Protein AF-A0A5Y3W9L2-F1 (afdb_monomer_lite)

Organism: Salmonella diarizonae (NCBI:txid59204)

pLDDT: mean 90.01, std 10.66, range [50.09, 97.75]

Sequence (79 aa):
MKNKSARSKIEQFRRDFITLARDAGRSFATVADSMRIAGYFLNYLRDNGIKLRHTDSIKTRHIVGYLQFRKEQGISVRT

Foldseek 3Di:
DVVVVLVVLQVVQLVVQLVVQQVPQPDPVSSVVSSVVSVLLNVVCVVVVNGDRHPVPDDPVSVVVSVVVCVVVVDDPVD

Secondary structure (DSSP, 8-state):
-HHHHHHHHHHHHHHHHHHHHHHH-SSHHHHHHHHHHHHHHHHHHHHTT---SSGGG--HHHHHHHHHHHHHTT--TT-

Radius of gyration: 13.75 Å; chains: 1; bounding box: 29×19×45 Å

Structure (mmCIF, N/CA/C/O backbone):
data_AF-A0A5Y3W9L2-F1
#
_entry.id   AF-A0A5Y3W9L2-F1
#
loop_
_atom_site.group_PDB
_atom_site.id
_atom_site.type_symbol
_atom_site.label_atom_id
_atom_site.label_alt_id
_atom_site.label_comp_id
_atom_site.label_asym_id
_atom_site.label_entity_id
_atom_site.label_seq_id
_atom_site.pdbx_PDB_ins_code
_atom_site.Cartn_x
_atom_site.Cartn_y
_atom_site.Cartn_z
_atom_site.occupancy
_atom_site.B_iso_or_equiv
_atom_site.auth_seq_id
_atom_site.auth_comp_id
_atom_site.auth_asym_id
_atom_site.auth_atom_id
_atom_site.pdbx_PDB_model_num
ATOM 1 N N . MET A 1 1 ? 1.238 7.856 29.069 1.00 50.09 1 MET A N 1
ATOM 2 C CA . MET A 1 1 ? 2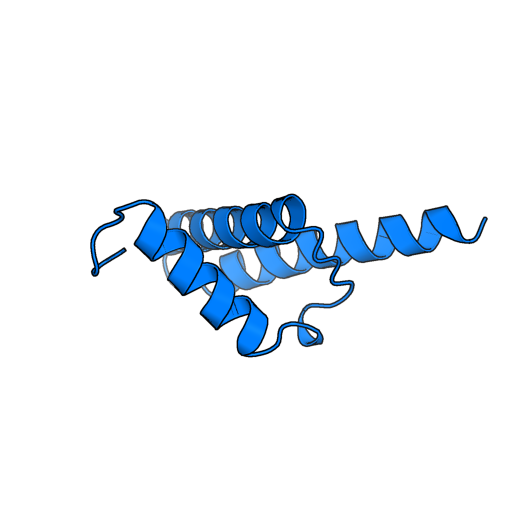.190 7.013 28.293 1.00 50.09 1 MET A CA 1
ATOM 3 C C . MET A 1 1 ? 1.548 6.084 27.242 1.00 50.09 1 MET A C 1
ATOM 5 O O . MET A 1 1 ? 2.2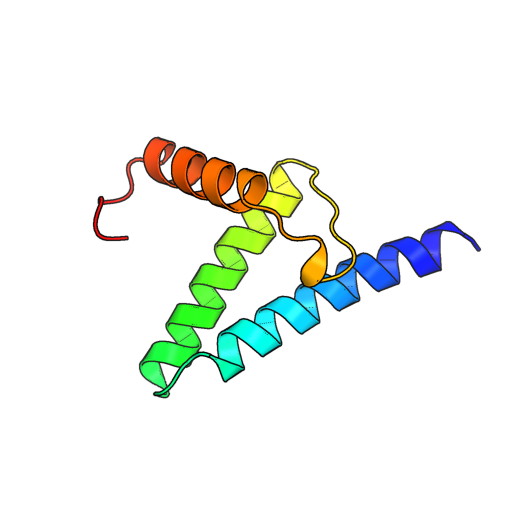33 5.748 26.283 1.00 50.09 1 MET A O 1
ATOM 9 N N . LYS A 1 2 ? 0.254 5.712 27.326 1.00 51.88 2 LYS A N 1
ATOM 10 C CA . LYS A 1 2 ? -0.399 4.761 26.387 1.00 51.88 2 LYS A CA 1
ATOM 11 C C . LYS A 1 2 ? -0.404 5.184 24.897 1.00 51.88 2 LYS A C 1
ATOM 13 O O . LYS A 1 2 ? -0.233 4.338 24.023 1.00 51.88 2 LYS A O 1
ATOM 18 N N . ASN A 1 3 ? -0.504 6.481 24.589 1.00 60.06 3 ASN A N 1
ATOM 19 C CA . ASN A 1 3 ? -0.615 6.959 23.196 1.00 60.06 3 ASN A CA 1
ATOM 20 C C . ASN A 1 3 ? 0.703 6.929 22.403 1.00 60.06 3 ASN A C 1
ATOM 22 O O . ASN A 1 3 ? 0.679 6.807 21.178 1.00 60.06 3 ASN A O 1
ATOM 26 N N . LYS A 1 4 ? 1.858 6.995 23.082 1.00 64.56 4 LYS A N 1
ATOM 27 C CA . LYS A 1 4 ? 3.178 7.030 22.426 1.00 64.56 4 LYS A CA 1
ATOM 28 C C . LYS A 1 4 ? 3.514 5.676 21.785 1.00 64.56 4 LYS A C 1
ATOM 30 O O . LYS A 1 4 ? 3.952 5.631 20.641 1.00 64.56 4 LYS A O 1
ATOM 35 N N . SER A 1 5 ? 3.197 4.577 22.479 1.00 71.56 5 SER A N 1
ATOM 36 C CA . SER A 1 5 ? 3.361 3.207 21.966 1.00 71.56 5 SER A CA 1
ATOM 37 C C . SER A 1 5 ? 2.446 2.926 20.769 1.00 71.56 5 SER A C 1
ATOM 39 O O . SER A 1 5 ? 2.879 2.359 19.769 1.00 71.56 5 SER A O 1
ATOM 41 N N . ALA A 1 6 ? 1.191 3.388 20.817 1.00 70.38 6 ALA A N 1
ATOM 42 C CA . ALA A 1 6 ? 0.250 3.190 19.719 1.00 70.38 6 ALA A CA 1
ATOM 43 C C . ALA A 1 6 ? 0.667 3.919 18.433 1.00 70.38 6 ALA A C 1
ATOM 45 O O . ALA A 1 6 ? 0.624 3.317 17.363 1.00 70.38 6 ALA A O 1
ATOM 46 N N . ARG A 1 7 ? 1.108 5.180 18.546 1.00 75.19 7 ARG A N 1
ATOM 47 C CA . ARG A 1 7 ? 1.661 5.943 17.418 1.00 75.19 7 ARG A CA 1
ATOM 48 C C . ARG A 1 7 ? 2.922 5.275 16.863 1.00 75.19 7 ARG A C 1
ATOM 50 O O . ARG A 1 7 ? 3.051 5.162 15.653 1.00 75.19 7 ARG A O 1
ATOM 57 N N . SER A 1 8 ? 3.787 4.759 17.739 1.00 86.88 8 SER A N 1
ATOM 58 C CA . SER A 1 8 ? 4.997 4.027 17.340 1.00 86.88 8 SER A CA 1
ATOM 59 C C . SER A 1 8 ? 4.687 2.807 16.468 1.00 86.88 8 SER A C 1
ATOM 61 O O . SER A 1 8 ? 5.292 2.640 15.415 1.00 86.88 8 SER A O 1
ATOM 63 N N . LYS A 1 9 ? 3.683 2.000 16.840 1.00 91.19 9 LYS A N 1
ATOM 64 C CA . LYS A 1 9 ? 3.291 0.815 16.055 1.00 91.19 9 LYS A CA 1
ATOM 65 C C . LYS A 1 9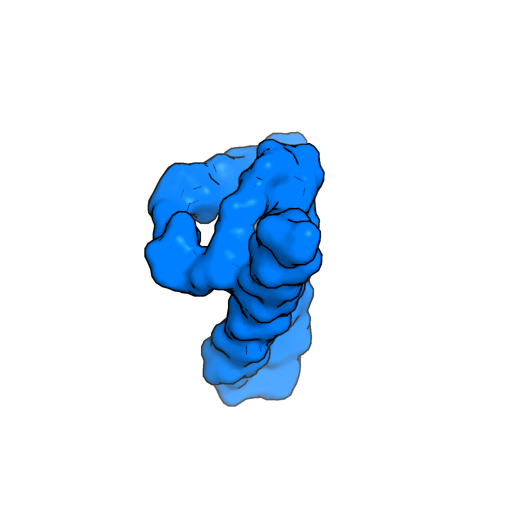 ? 2.741 1.160 14.668 1.00 91.19 9 LYS A C 1
ATOM 67 O O . LYS A 1 9 ? 2.978 0.426 13.721 1.00 91.19 9 LYS A O 1
ATOM 72 N N . ILE A 1 10 ? 2.024 2.277 14.535 1.00 92.19 10 ILE A N 1
ATOM 73 C CA . ILE A 1 10 ? 1.538 2.746 13.226 1.00 92.19 10 ILE A CA 1
ATOM 74 C C . ILE A 1 10 ? 2.721 3.150 12.338 1.00 92.19 10 ILE A C 1
ATOM 76 O O . ILE A 1 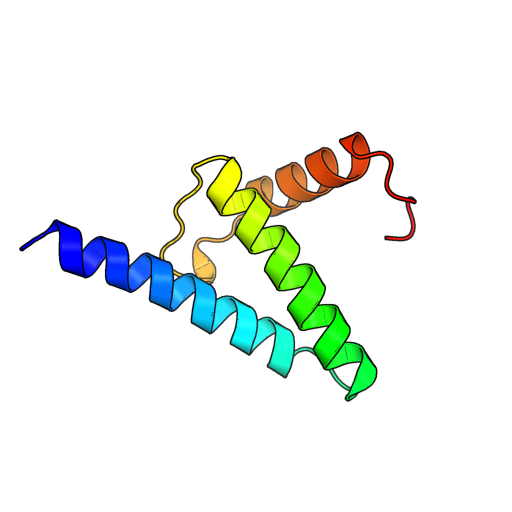10 ? 2.772 2.778 11.170 1.00 92.19 10 ILE A O 1
ATOM 80 N N . GLU A 1 11 ? 3.695 3.875 12.889 1.00 93.00 11 GLU A N 1
ATOM 81 C CA . GLU A 1 11 ? 4.900 4.252 12.140 1.00 93.00 11 GLU A CA 1
ATOM 82 C C . GLU A 1 11 ? 5.776 3.043 11.791 1.00 93.00 11 GLU A C 1
ATOM 84 O O . GLU A 1 11 ? 6.375 3.008 10.717 1.00 93.00 11 GLU A O 1
ATOM 89 N N . GLN A 1 12 ? 5.836 2.043 12.672 1.00 94.94 12 GLN A N 1
ATOM 90 C CA . GLN A 1 12 ? 6.508 0.775 12.400 1.00 94.94 12 GLN A CA 1
ATOM 91 C C . GLN A 1 12 ? 5.841 0.045 11.233 1.00 94.94 12 GLN A C 1
ATOM 93 O O . GLN A 1 12 ? 6.511 -0.229 10.247 1.00 94.94 12 GLN A O 1
ATOM 98 N N . PHE A 1 13 ? 4.515 -0.116 11.262 1.00 96.19 13 PHE A N 1
ATOM 99 C CA . PHE A 1 13 ? 3.760 -0.678 10.140 1.00 96.19 13 PHE A CA 1
ATOM 100 C C . PHE A 1 13 ? 4.066 0.010 8.803 1.00 96.19 13 PHE A C 1
ATOM 102 O O . PHE A 1 13 ? 4.294 -0.667 7.805 1.00 96.19 13 PHE A O 1
ATOM 109 N N . ARG A 1 14 ? 4.086 1.349 8.768 1.00 96.06 14 ARG A N 1
ATOM 110 C CA . ARG A 1 14 ? 4.376 2.098 7.534 1.00 96.06 14 ARG A CA 1
ATOM 111 C C . ARG A 1 14 ? 5.770 1.784 6.997 1.00 96.06 14 ARG A C 1
ATOM 113 O O . ARG A 1 14 ? 5.922 1.607 5.792 1.00 96.06 14 ARG A O 1
ATOM 120 N N . ARG A 1 15 ? 6.772 1.730 7.879 1.00 96.06 15 ARG A N 1
ATOM 121 C CA . ARG A 1 15 ? 8.148 1.377 7.507 1.00 96.06 15 ARG A CA 1
ATOM 122 C C . ARG A 1 15 ? 8.230 -0.056 7.001 1.00 96.06 15 ARG A C 1
ATOM 124 O O . ARG A 1 15 ? 8.733 -0.264 5.904 1.00 96.06 15 ARG A O 1
ATOM 131 N N . ASP A 1 16 ? 7.678 -1.002 7.752 1.00 96.62 16 ASP A N 1
ATOM 132 C CA . ASP A 1 16 ? 7.701 -2.425 7.412 1.00 96.62 16 ASP A CA 1
ATOM 133 C C . ASP A 1 16 ? 7.033 -2.673 6.055 1.00 96.62 16 ASP A C 1
ATOM 135 O O . ASP A 1 16 ? 7.566 -3.392 5.216 1.00 96.62 16 ASP A O 1
ATOM 139 N N . PHE A 1 17 ? 5.910 -2.002 5.786 1.00 96.62 17 PHE A N 1
ATOM 140 C CA . PHE A 1 17 ? 5.206 -2.120 4.512 1.00 96.62 17 PHE A CA 1
ATOM 141 C C . PHE A 1 17 ? 6.030 -1.607 3.317 1.00 96.62 17 PHE A C 1
ATOM 143 O O . PHE A 1 17 ? 6.045 -2.242 2.264 1.00 96.62 17 PHE A O 1
ATOM 150 N N . ILE A 1 18 ? 6.752 -0.490 3.471 1.00 96.50 18 ILE A N 1
ATOM 151 C CA . ILE A 1 18 ? 7.663 0.012 2.429 1.00 96.50 18 ILE A CA 1
ATOM 152 C C . ILE A 1 18 ? 8.852 -0.933 2.232 1.00 96.50 18 ILE A C 1
ATOM 154 O O . ILE A 1 18 ? 9.251 -1.165 1.092 1.00 96.50 18 ILE A O 1
ATOM 158 N N . THR A 1 19 ? 9.393 -1.502 3.311 1.00 95.56 19 THR A N 1
ATOM 159 C CA . THR A 1 19 ? 10.467 -2.503 3.237 1.00 95.56 19 THR A CA 1
ATOM 160 C C . THR A 1 19 ? 10.013 -3.732 2.454 1.00 95.56 19 THR A C 1
ATOM 162 O O . THR A 1 19 ? 10.692 -4.122 1.511 1.00 95.56 19 THR A O 1
ATOM 165 N N . LEU A 1 20 ? 8.823 -4.270 2.745 1.00 94.50 20 LEU A N 1
ATOM 166 C CA . LEU A 1 20 ? 8.253 -5.385 1.982 1.00 94.50 20 LEU A CA 1
ATOM 167 C C . LEU A 1 20 ? 8.082 -5.041 0.497 1.00 94.50 20 LEU A C 1
ATOM 169 O O . LEU A 1 20 ? 8.392 -5.860 -0.362 1.00 94.50 20 LEU A O 1
ATOM 173 N N . ALA A 1 21 ? 7.621 -3.829 0.178 1.00 94.00 21 ALA A N 1
ATOM 174 C CA . ALA A 1 21 ? 7.463 -3.392 -1.208 1.00 94.00 21 ALA A CA 1
ATOM 175 C C . ALA A 1 21 ? 8.804 -3.264 -1.944 1.00 94.00 21 ALA A C 1
ATOM 177 O O . ALA A 1 21 ? 8.895 -3.596 -3.126 1.00 94.00 21 ALA A O 1
ATOM 178 N N . ARG A 1 22 ? 9.847 -2.800 -1.249 1.00 93.38 22 ARG A N 1
ATOM 179 C CA . ARG A 1 22 ? 11.209 -2.746 -1.783 1.00 93.38 22 ARG A CA 1
ATOM 180 C C . ARG A 1 22 ? 11.739 -4.153 -2.051 1.00 93.38 22 ARG A C 1
ATOM 182 O O . ARG A 1 22 ? 12.227 -4.409 -3.145 1.00 93.38 22 ARG A O 1
ATOM 189 N N . ASP A 1 23 ? 11.609 -5.046 -1.076 1.00 90.88 23 ASP A N 1
ATOM 190 C CA . ASP A 1 23 ? 12.166 -6.400 -1.130 1.00 90.88 23 ASP A CA 1
ATOM 191 C C . ASP A 1 23 ? 11.400 -7.303 -2.124 1.00 90.88 23 ASP A C 1
ATOM 193 O O . ASP A 1 23 ? 11.958 -8.257 -2.662 1.00 90.88 23 ASP A O 1
ATOM 197 N N . ALA A 1 24 ? 10.138 -6.977 -2.431 1.00 88.00 24 ALA A N 1
ATOM 198 C CA . ALA A 1 24 ? 9.354 -7.631 -3.481 1.00 88.00 24 ALA A CA 1
ATOM 199 C C . ALA A 1 24 ? 9.766 -7.222 -4.913 1.00 88.00 24 ALA A C 1
ATOM 201 O O . ALA A 1 24 ? 9.497 -7.958 -5.868 1.00 88.00 24 ALA A O 1
ATOM 202 N N . GLY A 1 25 ? 10.400 -6.057 -5.090 1.00 82.31 25 GLY A N 1
ATOM 203 C CA . GLY A 1 25 ? 10.862 -5.584 -6.394 1.00 82.31 25 GLY A CA 1
ATOM 204 C C . GLY A 1 25 ? 12.071 -6.388 -6.880 1.00 82.31 25 GLY A C 1
ATOM 205 O O . GLY A 1 25 ? 13.128 -6.361 -6.261 1.00 82.31 25 GLY A O 1
ATOM 206 N N . ARG A 1 26 ? 11.944 -7.095 -8.011 1.00 72.31 26 ARG A N 1
ATOM 207 C CA . ARG A 1 26 ? 13.011 -7.988 -8.517 1.00 72.31 26 ARG A CA 1
ATOM 208 C C . ARG A 1 26 ? 14.143 -7.274 -9.271 1.00 72.31 26 ARG A C 1
ATOM 210 O O . ARG A 1 26 ? 15.234 -7.814 -9.389 1.00 72.31 26 ARG A O 1
ATOM 217 N N . SER A 1 27 ? 13.882 -6.085 -9.809 1.00 76.88 27 SER A N 1
ATOM 218 C CA . SER A 1 27 ? 14.824 -5.231 -10.554 1.00 76.88 27 SER A CA 1
ATOM 219 C C . SER A 1 27 ? 14.770 -3.794 -10.035 1.00 76.88 27 SER A C 1
ATOM 221 O O . SER A 1 27 ? 13.721 -3.350 -9.569 1.00 76.88 27 SER A O 1
ATOM 223 N N . PHE A 1 28 ? 15.863 -3.037 -10.158 1.00 68.06 28 PHE A N 1
ATOM 224 C CA . PHE A 1 28 ? 15.981 -1.669 -9.636 1.00 68.06 28 PHE A CA 1
ATOM 225 C C . PHE A 1 28 ? 14.828 -0.746 -10.079 1.00 68.06 28 PHE A C 1
ATOM 227 O O . PHE A 1 28 ? 14.242 -0.048 -9.252 1.00 68.06 28 PHE A O 1
ATOM 234 N N . ALA A 1 29 ? 14.431 -0.809 -11.357 1.00 70.25 29 ALA A N 1
ATOM 235 C CA . ALA A 1 29 ? 13.286 -0.050 -11.875 1.00 70.25 29 ALA A CA 1
ATOM 236 C C . ALA A 1 29 ? 11.963 -0.474 -11.206 1.00 70.25 29 ALA A C 1
ATOM 238 O O . ALA A 1 29 ? 11.148 0.360 -10.820 1.00 70.25 29 ALA A O 1
ATOM 239 N N . THR A 1 30 ? 11.786 -1.777 -10.972 1.00 83.62 30 THR A N 1
ATOM 240 C CA . THR A 1 30 ? 10.581 -2.327 -10.330 1.00 83.62 30 THR A CA 1
ATOM 241 C C . THR A 1 30 ? 10.529 -2.078 -8.819 1.00 83.62 30 THR A C 1
ATOM 243 O O . THR A 1 30 ? 9.439 -2.037 -8.254 1.00 83.62 30 THR A O 1
ATOM 246 N N . VAL A 1 31 ? 11.677 -1.871 -8.160 1.00 91.50 31 VAL A N 1
ATOM 247 C CA . VAL A 1 31 ? 11.758 -1.518 -6.732 1.00 91.50 31 VAL A CA 1
ATOM 248 C C . VAL A 1 31 ? 11.173 -0.128 -6.502 1.00 91.50 31 VAL A C 1
ATOM 250 O O . VAL A 1 31 ? 10.290 0.038 -5.661 1.00 91.50 31 VAL A O 1
ATOM 253 N N . ALA A 1 32 ? 11.617 0.862 -7.283 1.00 90.94 32 ALA A N 1
ATOM 254 C CA . ALA A 1 32 ? 11.124 2.233 -7.170 1.00 90.94 32 ALA A CA 1
ATOM 255 C C . ALA A 1 32 ? 9.609 2.314 -7.417 1.00 90.94 32 ALA A C 1
ATOM 257 O O . ALA A 1 32 ? 8.889 2.979 -6.669 1.00 90.94 32 ALA A O 1
ATOM 258 N N . ASP A 1 33 ? 9.115 1.593 -8.425 1.00 90.44 33 ASP A N 1
ATOM 259 C CA . ASP A 1 33 ? 7.688 1.541 -8.741 1.00 90.44 33 ASP A CA 1
ATOM 260 C C . ASP A 1 33 ? 6.873 0.852 -7.640 1.00 90.44 33 ASP A C 1
ATOM 262 O O . ASP A 1 33 ? 5.852 1.392 -7.207 1.00 90.44 33 ASP A O 1
ATOM 266 N N . SER A 1 34 ? 7.351 -0.279 -7.115 1.00 91.75 34 SER A N 1
ATOM 267 C CA . SER A 1 34 ? 6.684 -1.005 -6.025 1.00 91.75 34 SER A CA 1
ATOM 268 C C . SER A 1 34 ? 6.593 -0.159 -4.754 1.00 91.75 34 SER A C 1
ATOM 270 O O . SER A 1 34 ? 5.528 -0.060 -4.141 1.00 91.75 34 SER A O 1
ATOM 272 N N . MET A 1 35 ? 7.677 0.531 -4.388 1.00 94.88 35 MET A N 1
ATOM 273 C CA . MET A 1 35 ? 7.687 1.457 -3.252 1.00 94.88 35 MET A CA 1
ATOM 274 C C . MET A 1 35 ? 6.733 2.641 -3.466 1.00 94.88 35 MET A C 1
ATOM 276 O O . MET A 1 35 ? 6.062 3.068 -2.523 1.00 94.88 35 MET A O 1
ATOM 280 N N . ARG A 1 36 ? 6.625 3.159 -4.698 1.00 94.31 36 ARG A N 1
ATOM 281 C CA . ARG A 1 36 ? 5.689 4.244 -5.033 1.00 94.31 36 ARG A CA 1
ATOM 282 C C . ARG A 1 36 ? 4.235 3.800 -4.877 1.00 94.31 36 ARG A C 1
ATOM 284 O O . ARG A 1 36 ? 3.454 4.502 -4.235 1.00 94.31 36 ARG A O 1
ATOM 291 N N . ILE A 1 37 ? 3.891 2.621 -5.398 1.00 93.50 37 ILE A N 1
ATOM 292 C CA . ILE A 1 37 ? 2.557 2.018 -5.249 1.00 93.50 37 ILE A CA 1
ATOM 293 C C . ILE A 1 37 ? 2.233 1.793 -3.769 1.00 93.50 37 ILE A C 1
ATOM 295 O O . ILE A 1 37 ? 1.143 2.142 -3.312 1.00 93.50 37 ILE A O 1
ATOM 299 N N . ALA A 1 38 ? 3.193 1.288 -2.992 1.00 96.12 38 ALA A N 1
ATOM 300 C CA . ALA A 1 38 ? 3.029 1.125 -1.554 1.00 96.12 38 ALA A CA 1
ATOM 301 C C . ALA A 1 38 ? 2.778 2.467 -0.844 1.00 96.12 38 ALA A C 1
ATOM 303 O O . ALA A 1 38 ? 1.912 2.556 0.028 1.00 96.12 38 ALA A O 1
ATOM 304 N N . GLY A 1 39 ? 3.464 3.534 -1.262 1.00 97.06 39 GLY A N 1
ATOM 305 C CA . GLY A 1 39 ? 3.211 4.896 -0.796 1.00 97.06 39 GLY A CA 1
ATOM 306 C C . GLY A 1 39 ? 1.776 5.366 -1.059 1.00 97.06 39 GLY A C 1
ATOM 307 O O . GLY A 1 39 ? 1.137 5.909 -0.156 1.00 97.06 39 GLY A O 1
ATOM 308 N N . TYR A 1 40 ? 1.235 5.109 -2.255 1.00 96.56 40 TYR A N 1
ATOM 309 C CA . TYR A 1 40 ? -0.161 5.431 -2.577 1.00 96.56 40 TYR A CA 1
ATOM 310 C C . TYR A 1 40 ? -1.149 4.687 -1.679 1.00 96.56 40 TYR A C 1
ATOM 312 O O . TYR A 1 40 ? -2.080 5.300 -1.155 1.00 96.56 40 TYR A O 1
ATOM 320 N N . PHE A 1 41 ? -0.916 3.398 -1.433 1.00 97.56 41 PHE A N 1
ATOM 321 C CA . PHE A 1 41 ? -1.752 2.615 -0.527 1.00 97.56 41 PHE A CA 1
ATOM 322 C C . PHE A 1 41 ? -1.700 3.140 0.917 1.00 97.56 41 PHE A C 1
ATOM 324 O O . PHE A 1 41 ? -2.738 3.307 1.555 1.00 97.56 41 PHE A O 1
ATOM 331 N N . LEU A 1 42 ? -0.512 3.471 1.435 1.00 97.75 42 LEU A N 1
ATOM 332 C CA . LEU A 1 42 ? -0.372 4.033 2.784 1.00 97.75 42 LEU A CA 1
ATOM 333 C C . LEU A 1 42 ? -1.059 5.398 2.929 1.00 97.75 42 LEU A C 1
ATOM 335 O O . LEU A 1 42 ? -1.624 5.687 3.987 1.00 97.75 42 LEU A O 1
ATOM 339 N N . ASN A 1 43 ? -1.024 6.228 1.884 1.00 97.44 43 ASN A N 1
ATOM 340 C CA . ASN A 1 43 ? -1.757 7.491 1.859 1.00 97.44 43 ASN A CA 1
ATOM 341 C C . ASN A 1 43 ? -3.267 7.245 1.875 1.00 97.44 43 ASN A C 1
ATOM 343 O O . ASN A 1 43 ? -3.943 7.806 2.730 1.00 97.44 43 ASN A O 1
ATOM 347 N N . TYR A 1 44 ? -3.772 6.322 1.049 1.00 97.75 44 TYR A N 1
ATOM 348 C CA . TYR A 1 44 ? -5.179 5.914 1.079 1.00 97.75 44 TYR A CA 1
ATOM 349 C C . TYR A 1 44 ? -5.628 5.482 2.482 1.00 97.75 44 TYR A C 1
ATOM 351 O O . TYR A 1 44 ? -6.649 5.964 2.975 1.00 97.75 44 TYR A O 1
ATOM 359 N N . LEU A 1 45 ? -4.854 4.623 3.160 1.00 97.75 45 LEU A N 1
ATOM 360 C CA . LEU A 1 45 ? -5.179 4.190 4.521 1.00 97.75 45 LEU A CA 1
ATOM 361 C C . LEU A 1 45 ? -5.247 5.377 5.490 1.00 97.75 45 LEU A C 1
ATOM 363 O O . LEU A 1 45 ? -6.203 5.487 6.257 1.00 97.75 45 LEU A O 1
ATOM 367 N N . ARG A 1 46 ? -4.251 6.272 5.446 1.00 96.31 46 ARG A N 1
ATOM 368 C CA . ARG A 1 46 ? -4.199 7.469 6.298 1.00 96.31 46 ARG A CA 1
ATOM 369 C C . ARG A 1 46 ? -5.409 8.370 6.062 1.00 96.31 46 ARG A C 1
ATOM 371 O O . ARG A 1 46 ? -6.045 8.776 7.033 1.00 96.31 46 ARG A O 1
ATOM 378 N N . ASP A 1 47 ? -5.701 8.667 4.803 1.00 97.00 47 ASP A N 1
ATOM 379 C CA . ASP A 1 47 ? -6.709 9.649 4.404 1.00 97.00 47 ASP A CA 1
ATOM 380 C C . ASP A 1 47 ? -8.132 9.139 4.703 1.00 97.00 47 ASP A C 1
ATOM 382 O O . ASP A 1 47 ? -9.016 9.925 5.024 1.00 97.00 47 ASP A O 1
ATOM 386 N N . ASN A 1 48 ? -8.326 7.815 4.739 1.00 96.62 48 ASN A N 1
ATOM 387 C CA . ASN A 1 48 ? -9.573 7.163 5.161 1.00 96.62 48 ASN A CA 1
ATOM 388 C C . ASN A 1 48 ? -9.617 6.827 6.668 1.00 96.62 48 ASN A C 1
ATOM 390 O O . ASN A 1 48 ? -10.492 6.090 7.124 1.00 96.62 48 ASN A O 1
ATOM 394 N N . GLY A 1 49 ? -8.658 7.309 7.467 1.00 96.12 49 GLY A N 1
ATOM 395 C CA . GLY A 1 49 ? -8.623 7.082 8.917 1.00 96.12 49 GLY A CA 1
ATOM 396 C C . GLY A 1 49 ? -8.328 5.636 9.343 1.00 96.12 49 GLY A C 1
ATOM 397 O O . GLY A 1 49 ? -8.482 5.294 10.520 1.00 96.12 49 GLY A O 1
ATOM 398 N N . ILE A 1 50 ? -7.867 4.784 8.424 1.00 96.25 50 ILE A N 1
ATOM 399 C CA . ILE A 1 50 ? -7.558 3.375 8.670 1.00 96.25 50 ILE A CA 1
ATOM 400 C C . ILE A 1 50 ? -6.173 3.268 9.316 1.00 96.25 50 ILE A C 1
ATOM 402 O O . ILE A 1 50 ? -5.140 3.546 8.708 1.00 96.25 50 ILE A O 1
ATOM 406 N N . LYS A 1 51 ? -6.144 2.826 10.575 1.00 94.44 51 LYS A N 1
ATOM 407 C CA . LYS A 1 51 ? -4.916 2.715 11.376 1.00 94.44 51 LYS A CA 1
ATOM 408 C C . LYS A 1 51 ? -4.544 1.252 11.589 1.00 94.44 51 LYS A C 1
ATOM 410 O O . LYS A 1 51 ? -5.029 0.616 12.525 1.00 94.44 51 LYS A O 1
ATOM 415 N N . LEU A 1 52 ? -3.666 0.734 10.735 1.00 95.12 52 LEU A N 1
ATOM 416 C CA . LEU A 1 52 ? -3.060 -0.587 10.906 1.00 95.12 52 LEU A CA 1
ATOM 417 C C . LEU A 1 52 ? -1.775 -0.487 11.736 1.00 95.12 52 LEU A C 1
ATOM 419 O O . LEU A 1 52 ? -1.137 0.564 11.802 1.00 95.12 52 LEU A O 1
ATOM 423 N N . ARG A 1 53 ? -1.439 -1.578 12.427 1.00 93.94 53 ARG A N 1
ATOM 424 C CA . ARG A 1 53 ? -0.290 -1.650 13.349 1.00 93.94 53 ARG A CA 1
ATOM 425 C C . ARG A 1 53 ? 0.745 -2.693 12.947 1.00 93.94 53 ARG A C 1
ATOM 427 O O . ARG A 1 53 ? 1.866 -2.619 13.426 1.00 93.94 53 ARG A O 1
ATOM 434 N N . HIS A 1 54 ? 0.353 -3.635 12.094 1.00 94.12 54 HIS A N 1
ATOM 435 C CA . HIS A 1 54 ? 1.176 -4.722 11.579 1.00 94.12 54 HIS A CA 1
ATOM 436 C C . HIS A 1 54 ? 0.726 -5.036 10.151 1.00 94.12 54 HIS A C 1
ATOM 438 O O . HIS A 1 54 ? -0.440 -4.815 9.807 1.00 94.12 54 HIS A O 1
ATOM 444 N N . THR A 1 55 ? 1.635 -5.545 9.327 1.00 93.56 55 THR A N 1
ATOM 445 C CA . THR A 1 55 ? 1.378 -5.907 7.923 1.00 93.56 55 THR A CA 1
ATOM 446 C C . THR A 1 55 ? 0.311 -6.992 7.806 1.00 93.56 55 THR A C 1
ATOM 448 O O . THR A 1 55 ? -0.582 -6.881 6.972 1.00 93.56 55 THR A O 1
ATOM 451 N N . ASP A 1 56 ? 0.289 -7.937 8.744 1.00 94.75 56 ASP A N 1
ATOM 452 C CA . ASP A 1 56 ? -0.691 -9.035 8.800 1.00 94.75 56 ASP A CA 1
ATOM 453 C C . ASP A 1 56 ? -2.114 -8.557 9.137 1.00 94.75 56 ASP A C 1
ATOM 455 O O . ASP A 1 56 ? -3.087 -9.298 9.035 1.00 94.75 56 ASP A O 1
ATOM 459 N N . SER A 1 57 ? -2.263 -7.293 9.550 1.00 95.44 57 SER A N 1
ATOM 460 C CA . SER A 1 57 ? -3.578 -6.676 9.755 1.00 95.44 57 SER A CA 1
ATOM 461 C C . SER A 1 57 ? -4.228 -6.211 8.448 1.00 95.44 57 SER A C 1
ATOM 463 O O . SER A 1 57 ? -5.388 -5.786 8.468 1.00 95.44 57 SER A O 1
ATOM 465 N N . ILE A 1 58 ? -3.508 -6.257 7.322 1.00 96.50 58 ILE A N 1
ATOM 466 C CA . ILE A 1 58 ? -4.075 -5.998 6.000 1.00 96.50 58 ILE A CA 1
ATOM 467 C C . ILE A 1 58 ? -5.045 -7.136 5.659 1.00 96.50 58 ILE A C 1
ATOM 469 O O . ILE A 1 58 ? -4.755 -8.316 5.804 1.00 96.50 58 ILE A O 1
ATOM 473 N N . LYS A 1 59 ? -6.234 -6.758 5.200 1.00 96.69 59 LYS A N 1
ATOM 474 C CA . LYS A 1 59 ? -7.348 -7.644 4.858 1.00 96.69 59 LYS A CA 1
ATOM 475 C C . LYS A 1 59 ? -7.806 -7.308 3.453 1.00 96.69 59 LYS A C 1
ATOM 477 O O . LYS A 1 59 ? -7.676 -6.159 3.031 1.00 96.69 59 LYS A O 1
ATOM 482 N N . THR A 1 60 ? -8.454 -8.258 2.789 1.00 97.31 60 THR A N 1
ATOM 483 C CA . THR A 1 60 ? -8.988 -8.100 1.428 1.00 97.31 60 THR A CA 1
ATOM 484 C C . THR A 1 60 ? -9.793 -6.813 1.256 1.00 97.31 60 THR A C 1
ATOM 486 O O . THR A 1 60 ? -9.560 -6.072 0.309 1.00 97.31 60 THR A O 1
ATOM 489 N N . ARG A 1 61 ? -10.651 -6.463 2.226 1.00 97.31 61 ARG A N 1
ATOM 490 C CA . ARG A 1 61 ? -11.440 -5.215 2.212 1.00 97.31 61 ARG A CA 1
ATOM 491 C C . ARG A 1 61 ? -10.597 -3.938 2.058 1.00 97.31 61 ARG A C 1
ATOM 493 O O . ARG A 1 61 ? -11.061 -2.980 1.458 1.00 97.31 61 ARG A O 1
ATOM 500 N N . HIS A 1 62 ? -9.379 -3.913 2.605 1.00 97.56 62 HIS A N 1
ATOM 501 C CA . HIS A 1 62 ? -8.491 -2.749 2.536 1.00 97.56 62 HIS A CA 1
ATOM 502 C C . HIS A 1 62 ? -7.926 -2.583 1.125 1.00 97.56 62 HIS A C 1
ATOM 504 O O . HIS A 1 62 ? -7.824 -1.464 0.636 1.00 97.56 62 HIS A O 1
ATOM 510 N N . ILE A 1 63 ? -7.624 -3.699 0.459 1.00 96.25 63 ILE A N 1
ATOM 511 C CA . ILE A 1 63 ? -7.164 -3.711 -0.930 1.00 96.25 63 ILE A CA 1
ATOM 512 C C . ILE A 1 63 ? -8.316 -3.392 -1.884 1.00 96.25 63 ILE A C 1
ATOM 514 O O . ILE A 1 63 ? -8.172 -2.526 -2.736 1.00 96.25 63 ILE A O 1
ATOM 518 N N . VAL A 1 64 ? -9.479 -4.027 -1.709 1.00 97.12 64 VAL A N 1
ATOM 519 C CA . VAL A 1 64 ? -10.669 -3.769 -2.537 1.00 97.12 64 VAL A CA 1
ATOM 520 C C . VAL A 1 64 ? -11.082 -2.299 -2.457 1.00 97.12 64 VAL A C 1
ATOM 522 O O . VAL A 1 64 ? -11.275 -1.672 -3.495 1.00 97.12 64 VAL A O 1
ATOM 525 N N . GLY A 1 65 ? -11.135 -1.730 -1.249 1.00 97.69 65 GLY A N 1
ATOM 526 C CA . GLY A 1 65 ? -11.436 -0.311 -1.066 1.00 97.69 65 GLY A CA 1
ATOM 527 C C . GLY A 1 65 ? -10.401 0.608 -1.722 1.00 97.69 65 GLY A C 1
ATOM 528 O O . GLY A 1 65 ? -10.775 1.592 -2.353 1.00 97.69 65 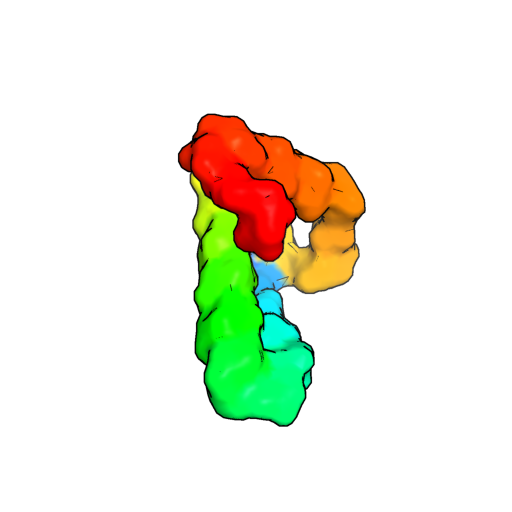GLY A O 1
ATOM 529 N N . TYR A 1 66 ? -9.110 0.267 -1.648 1.00 97.19 66 TYR A N 1
ATOM 530 C CA . TYR A 1 66 ? -8.063 1.016 -2.349 1.00 97.19 66 TYR A CA 1
ATOM 531 C C . TYR A 1 66 ? -8.233 0.968 -3.873 1.00 97.19 66 TYR A C 1
ATOM 533 O O . TYR A 1 66 ? -8.130 1.999 -4.530 1.00 97.19 66 TYR A O 1
ATOM 541 N N . LEU A 1 67 ? -8.524 -0.203 -4.446 1.00 94.56 67 LEU A N 1
ATOM 542 C CA . LEU A 1 67 ? -8.724 -0.349 -5.891 1.00 94.56 67 LEU A CA 1
ATOM 543 C C . LEU A 1 67 ? -9.949 0.434 -6.382 1.00 94.56 67 LEU A C 1
ATOM 545 O O . LEU A 1 67 ? -9.877 1.087 -7.421 1.00 94.56 67 LEU A O 1
ATOM 549 N N . GLN A 1 68 ? -11.049 0.412 -5.625 1.00 95.44 68 GLN A N 1
ATOM 550 C CA . GLN A 1 68 ? -12.238 1.219 -5.922 1.00 95.44 68 GLN A CA 1
ATOM 551 C C . GLN A 1 68 ? -11.912 2.714 -5.886 1.00 95.44 68 GLN A C 1
ATOM 553 O O . GLN A 1 68 ? -12.156 3.408 -6.869 1.00 95.44 68 GLN A O 1
ATOM 558 N N . PHE A 1 69 ? -11.243 3.174 -4.827 1.00 95.31 69 PHE A N 1
ATOM 559 C CA . PHE A 1 69 ? -10.782 4.556 -4.704 1.00 95.31 69 PHE A CA 1
ATOM 560 C C . PHE A 1 69 ? -9.897 4.988 -5.886 1.00 95.31 69 PHE A C 1
ATOM 562 O O . PHE A 1 69 ? -10.068 6.073 -6.432 1.00 95.31 69 PHE A O 1
ATOM 569 N N . ARG A 1 70 ? -8.968 4.134 -6.335 1.00 94.19 70 ARG A N 1
ATOM 570 C CA . ARG A 1 70 ? -8.102 4.422 -7.494 1.00 94.19 70 ARG A CA 1
ATOM 571 C C . ARG A 1 70 ? -8.886 4.477 -8.806 1.00 94.19 70 ARG A C 1
ATOM 573 O O . ARG A 1 70 ? -8.603 5.330 -9.643 1.00 94.19 70 ARG A O 1
ATOM 580 N N . LYS A 1 71 ? -9.889 3.613 -8.973 1.00 93.19 71 LYS A N 1
ATOM 581 C CA . LYS A 1 71 ? -10.782 3.623 -10.140 1.00 93.19 71 LYS A CA 1
ATOM 582 C C . LYS A 1 71 ? -11.624 4.900 -10.197 1.00 93.19 71 LYS A C 1
ATOM 584 O O . LYS A 1 71 ? -11.779 5.478 -11.267 1.00 93.19 71 LYS A O 1
ATOM 589 N N . GLU A 1 72 ? -12.121 5.364 -9.054 1.00 94.06 72 GLU A N 1
ATOM 590 C CA . GLU A 1 72 ? -12.885 6.615 -8.936 1.00 94.06 72 GLU A CA 1
ATOM 591 C C . GLU A 1 72 ? -12.047 7.856 -9.279 1.00 94.06 72 GLU A C 1
ATOM 593 O O . GLU A 1 72 ? -12.588 8.849 -9.754 1.00 94.06 72 GLU A O 1
ATOM 598 N N . GLN A 1 73 ? -10.720 7.787 -9.132 1.00 92.94 73 GLN A N 1
ATOM 599 C CA . GLN A 1 73 ? -9.792 8.839 -9.571 1.00 92.94 73 GLN A CA 1
ATOM 600 C C . GLN A 1 73 ? -9.588 8.898 -11.097 1.00 92.94 73 GLN A C 1
ATOM 602 O O . GLN A 1 73 ? -8.802 9.716 -11.570 1.00 92.94 73 GLN A O 1
ATOM 607 N N . GLY A 1 74 ? -10.253 8.038 -11.879 1.00 91.94 74 GLY A N 1
ATOM 608 C CA . GLY A 1 74 ? -10.143 8.025 -13.342 1.00 91.94 74 GLY A CA 1
ATOM 609 C C . GLY A 1 74 ? -8.815 7.465 -13.862 1.00 91.94 74 GLY A C 1
ATOM 610 O O . GLY A 1 74 ? -8.409 7.753 -14.986 1.00 91.94 74 GLY A O 1
ATOM 611 N N . ILE A 1 75 ? -8.117 6.676 -13.044 1.00 89.12 75 ILE A N 1
ATOM 612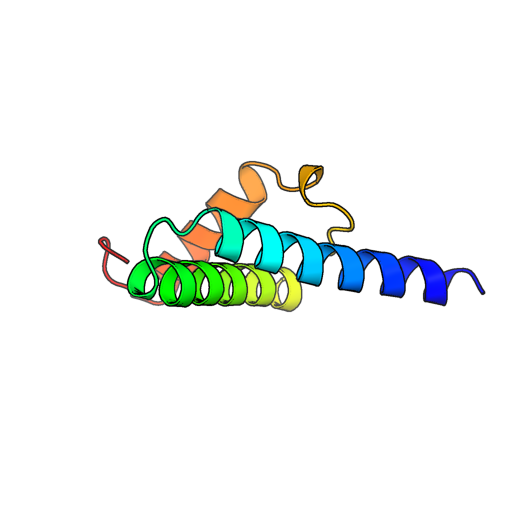 C CA . ILE A 1 75 ? -6.844 6.053 -13.408 1.00 89.12 75 ILE A CA 1
ATOM 613 C C . ILE A 1 75 ? -7.095 4.927 -14.419 1.00 89.12 75 ILE A C 1
ATOM 615 O O . ILE A 1 75 ? -8.113 4.235 -14.363 1.00 89.12 75 ILE A O 1
ATOM 619 N N . SER A 1 76 ? -6.172 4.750 -15.372 1.00 89.56 76 SER A N 1
ATOM 620 C CA . SER A 1 76 ? -6.301 3.715 -16.403 1.00 89.56 76 SER A CA 1
ATOM 621 C C . SER A 1 76 ? -6.408 2.321 -15.783 1.00 89.56 76 SER A C 1
ATOM 623 O O . SER A 1 76 ? -5.718 2.035 -14.815 1.00 89.56 76 SER A O 1
ATOM 625 N N . VAL A 1 77 ? -7.178 1.417 -16.395 1.00 83.44 77 VAL A N 1
ATOM 626 C CA . VAL A 1 77 ? -7.374 0.038 -15.892 1.00 83.44 77 VAL A CA 1
ATOM 627 C C . VAL A 1 77 ? -6.056 -0.732 -15.721 1.00 83.44 77 VAL A C 1
ATOM 629 O O . VAL A 1 77 ? -5.962 -1.620 -14.881 1.00 83.44 77 VAL A O 1
ATOM 632 N N . ARG A 1 78 ? -5.031 -0.396 -16.514 1.00 86.06 78 ARG A N 1
ATOM 633 C CA . ARG A 1 78 ? -3.699 -1.007 -16.416 1.00 86.06 78 ARG A CA 1
ATOM 634 C C . ARG A 1 78 ? -2.964 -0.626 -15.119 1.00 86.06 78 ARG A C 1
ATOM 636 O O . ARG A 1 78 ? -2.070 -1.362 -14.715 1.00 86.06 78 ARG A O 1
ATOM 643 N N . THR A 1 79 ? -3.264 0.542 -14.548 1.00 78.88 79 THR A N 1
ATOM 644 C CA . THR A 1 79 ? -2.538 1.176 -13.430 1.00 78.88 79 THR A CA 1
ATOM 645 C C . THR A 1 79 ? -3.291 1.022 -12.117 1.00 78.88 79 THR A C 1
ATOM 647 O O . THR A 1 79 ? -2.613 0.823 -11.085 1.00 78.88 79 THR A O 1
#

InterPro domains:
  IPR010998 Integrase/recombinase, N-terminal [G3DSA:1.10.150.130] (3-79)
  IPR024457 Putative integrase, N-terminal [PF12834] (12-79)